Protein AF-A0A6A8LRV0-F1 (afdb_monomer)

Solvent-accessible surface area (backbone atoms only — not comparable to full-atom values): 7424 Å² total; per-residue (Å²): 135,80,84,52,70,65,58,52,45,57,37,42,76,73,60,32,41,46,81,47,73,45,75,57,95,90,42,74,43,58,25,42,36,38,37,16,36,48,94,85,66,46,78,45,34,36,34,39,36,41,78,58,84,36,50,89,86,38,46,97,68,22,34,58,75,48,70,46,84,89,35,54,82,96,56,30,33,60,48,66,33,74,47,59,98,85,54,85,72,82,42,78,49,80,29,62,34,60,68,56,43,53,53,48,41,71,78,40,55,95,75,30,65,42,24,35,39,36,16,36,84,53,88,76,79,87,125

Mean predicted aligned error: 5.38 Å

Nearest PDB structures (foldseek):
  4o7j-assembly1_A  TM=3.667E-01  e=8.608E-01  Prodigiosinella confusarubida
  1yf9-assembly1_B  TM=2.802E-01  e=4.550E-01  Leishmania major
  3dtd-assembly1_C-2  TM=3.599E-01  e=1.629E+00  Bartonella henselae
  5l7l-assembly1_A  TM=3.972E-01  e=4.517E+00  Dehalococcoides mccartyi BTF08

pLDDT: mean 86.77, std 11.86, range [34.5, 96.25]

Foldseek 3Di:
DDFDPVLVVLCVVLVQKDWDWDDDPNDTAIWIKGFWADLLRHTQWIWIWGPAFDCPVVPPVRIDTDTDPRRDPPTFGKDQQQDDSPDDAPEEDEAQAPVVQSVVCSVQSVPQRSYMYTYDPHDDPDD

Radius of gyration: 15.15 Å; Cα contacts (8 Å, |Δi|>4): 225; chain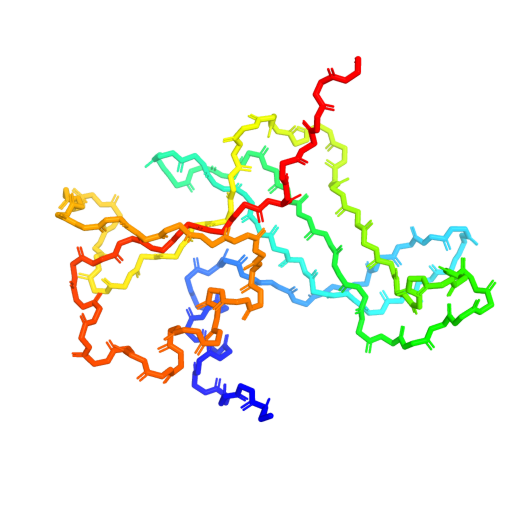s: 1; bounding box: 40×36×41 Å

Secondary structure (DSSP, 8-state):
-PPPHHHHHHHHHTTSEEEEEEEETTEEEEEEEEEEE-TTS-EEEEEEEESS--HHHHGGG-S-EEEPTTPPTT--EEEEES--TTSPPSEEEEESSHHHHHHHHHHHGGG-TTEEEEE--------

Structure (mmCIF, N/CA/C/O backbone):
data_AF-A0A6A8LRV0-F1
#
_entry.id   AF-A0A6A8LRV0-F1
#
loop_
_atom_site.group_PDB
_atom_site.id
_atom_site.type_symbol
_atom_site.label_atom_id
_atom_site.label_alt_id
_atom_site.label_comp_id
_atom_site.label_asym_id
_atom_site.label_entity_id
_atom_site.label_seq_id
_atom_site.pdbx_PDB_ins_code
_atom_site.Cartn_x
_atom_site.Cartn_y
_atom_site.Cartn_z
_atom_site.occupancy
_atom_site.B_iso_or_equiv
_atom_site.auth_seq_id
_atom_site.auth_comp_id
_atom_site.auth_asym_id
_atom_site.auth_atom_id
_atom_site.pdbx_PDB_model_num
ATOM 1 N N . ARG A 1 1 ? -11.004 -14.236 -6.721 1.00 58.00 1 ARG A N 1
ATOM 2 C CA . ARG A 1 1 ? -9.652 -14.855 -6.732 1.00 58.00 1 ARG A CA 1
ATOM 3 C C . ARG A 1 1 ? -8.867 -14.282 -5.559 1.00 58.00 1 ARG A C 1
ATOM 5 O O . ARG A 1 1 ? -9.111 -13.131 -5.226 1.00 58.00 1 ARG A O 1
ATOM 12 N N . LYS A 1 2 ? -8.024 -15.077 -4.895 1.00 83.94 2 LYS A N 1
ATOM 13 C CA . LYS A 1 2 ? -7.131 -14.598 -3.823 1.00 83.94 2 LYS A CA 1
ATOM 14 C C . LYS A 1 2 ? -5.782 -14.225 -4.447 1.00 83.94 2 LYS A C 1
ATOM 16 O O . LYS A 1 2 ? -5.421 -14.837 -5.448 1.00 83.94 2 LYS A O 1
ATOM 21 N N . LEU A 1 3 ? -5.084 -13.243 -3.881 1.00 91.56 3 LEU A N 1
ATOM 22 C CA . LEU A 1 3 ? -3.699 -12.938 -4.256 1.00 91.56 3 LEU A CA 1
ATOM 23 C C . LEU A 1 3 ? -2.789 -14.100 -3.840 1.00 91.56 3 LEU A C 1
ATOM 25 O O . LEU A 1 3 ? -3.041 -14.736 -2.811 1.00 91.56 3 LEU A O 1
ATOM 29 N N . SER A 1 4 ? -1.764 -14.387 -4.640 1.00 95.31 4 SER A N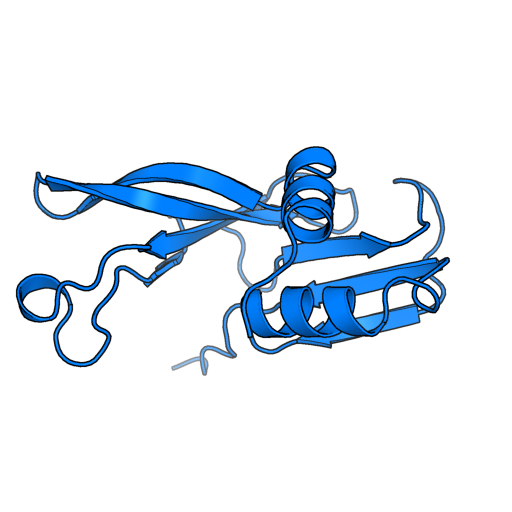 1
ATOM 30 C CA . SER A 1 4 ? -0.765 -15.397 -4.303 1.00 95.31 4 SER A CA 1
ATOM 31 C C . SER A 1 4 ? 0.100 -14.938 -3.127 1.00 95.31 4 SER A C 1
ATOM 33 O O . SER A 1 4 ? 0.297 -13.741 -2.907 1.00 95.31 4 SER A O 1
ATOM 35 N N . GLN A 1 5 ? 0.659 -15.892 -2.375 1.00 94.81 5 GLN A N 1
ATOM 36 C CA . GLN A 1 5 ? 1.592 -15.559 -1.296 1.00 94.81 5 GLN A CA 1
ATOM 37 C C . GLN A 1 5 ? 2.834 -14.840 -1.835 1.00 94.81 5 GLN A C 1
ATOM 39 O O . GLN A 1 5 ? 3.332 -13.934 -1.180 1.00 94.81 5 GLN A O 1
ATOM 44 N N . THR A 1 6 ? 3.291 -15.199 -3.038 1.00 95.19 6 THR A N 1
ATOM 45 C CA . THR A 1 6 ? 4.395 -14.517 -3.723 1.00 95.19 6 THR A CA 1
ATOM 46 C C . THR A 1 6 ? 4.083 -13.040 -3.916 1.00 95.19 6 THR A C 1
ATOM 48 O O . THR A 1 6 ? 4.824 -12.211 -3.414 1.00 95.19 6 THR A O 1
ATOM 51 N N . THR A 1 7 ? 2.938 -12.699 -4.512 1.00 95.31 7 THR A N 1
ATOM 52 C CA . THR A 1 7 ? 2.555 -11.292 -4.693 1.00 95.31 7 THR A CA 1
ATOM 53 C C . THR A 1 7 ? 2.384 -10.558 -3.368 1.00 95.31 7 THR A C 1
ATOM 55 O O . THR A 1 7 ? 2.747 -9.393 -3.265 1.00 95.31 7 THR A O 1
ATOM 58 N N . ILE A 1 8 ? 1.871 -11.212 -2.326 1.00 94.75 8 ILE A N 1
ATOM 59 C CA . ILE A 1 8 ? 1.818 -10.595 -0.994 1.00 94.75 8 ILE A CA 1
ATOM 60 C C . ILE A 1 8 ? 3.237 -10.297 -0.480 1.00 94.75 8 ILE A C 1
ATOM 62 O O . ILE A 1 8 ? 3.484 -9.193 0.004 1.00 94.75 8 ILE A O 1
ATOM 66 N N . ASN A 1 9 ? 4.159 -11.252 -0.614 1.00 96.06 9 ASN A N 1
ATOM 67 C CA . ASN A 1 9 ? 5.547 -11.106 -0.181 1.00 96.06 9 ASN A CA 1
ATOM 68 C C . ASN A 1 9 ? 6.278 -10.015 -0.969 1.00 96.06 9 ASN A C 1
ATOM 70 O O . ASN A 1 9 ? 6.915 -9.182 -0.344 1.00 96.06 9 ASN A O 1
ATOM 74 N N . ASP A 1 10 ? 6.097 -9.922 -2.288 1.00 95.19 10 ASP A N 1
ATOM 75 C CA . ASP A 1 10 ? 6.737 -8.886 -3.114 1.00 95.19 10 ASP A CA 1
ATOM 76 C C . ASP A 1 10 ? 6.417 -7.468 -2.590 1.00 95.19 10 ASP A C 1
ATOM 78 O O . ASP A 1 10 ? 7.290 -6.604 -2.470 1.00 95.19 10 ASP A O 1
ATOM 82 N N . PHE A 1 11 ? 5.154 -7.225 -2.216 1.00 94.81 11 PHE A N 1
ATOM 83 C CA . PHE A 1 11 ? 4.711 -5.942 -1.658 1.00 94.81 11 PHE A CA 1
ATOM 84 C C . PHE A 1 11 ? 5.174 -5.719 -0.210 1.00 94.81 11 PHE A C 1
ATOM 86 O O . PHE A 1 11 ? 5.385 -4.567 0.188 1.00 94.81 11 PHE A O 1
ATOM 93 N N . LEU A 1 12 ? 5.306 -6.786 0.585 1.00 95.06 12 LEU A N 1
ATOM 94 C CA . LEU A 1 12 ? 5.874 -6.726 1.936 1.00 95.06 12 LEU A CA 1
ATOM 95 C C . LEU A 1 12 ? 7.374 -6.407 1.886 1.00 95.06 12 LEU A C 1
ATOM 97 O O . LEU A 1 12 ? 7.826 -5.518 2.605 1.00 95.06 12 LEU A O 1
ATOM 101 N N . ASP A 1 13 ? 8.118 -7.074 1.005 1.00 94.06 13 ASP A N 1
ATOM 102 C CA . ASP A 1 13 ? 9.572 -6.963 0.862 1.00 94.06 13 ASP A CA 1
ATOM 103 C C . ASP A 1 13 ? 9.983 -5.574 0.367 1.00 94.06 13 ASP A C 1
ATOM 105 O O . ASP A 1 13 ? 10.945 -4.986 0.862 1.00 94.06 13 ASP A O 1
ATOM 109 N N . GLN A 1 14 ? 9.203 -4.982 -0.542 1.00 91.38 14 GLN A N 1
ATOM 110 C CA . GLN A 1 14 ? 9.396 -3.588 -0.948 1.00 91.38 14 GLN A CA 1
ATOM 111 C C . GLN A 1 14 ? 8.918 -2.577 0.114 1.00 91.38 14 GLN A C 1
ATOM 113 O O . GLN A 1 14 ? 9.134 -1.371 -0.012 1.00 91.38 14 GLN A O 1
ATOM 118 N N . GLY A 1 15 ? 8.262 -3.042 1.178 1.00 91.56 15 GLY A N 1
ATOM 119 C CA . GLY A 1 15 ? 7.780 -2.190 2.258 1.00 91.56 15 GLY A CA 1
ATOM 120 C C . GLY A 1 15 ? 6.615 -1.291 1.852 1.00 91.56 15 GLY A C 1
ATOM 121 O O . GLY A 1 15 ? 6.470 -0.182 2.370 1.00 91.56 15 GLY A O 1
ATOM 122 N N . VAL A 1 16 ? 5.787 -1.752 0.917 1.00 92.19 16 VAL A N 1
ATOM 123 C CA . VAL A 1 16 ? 4.603 -1.032 0.432 1.00 92.19 16 VAL A CA 1
ATOM 124 C C . VAL A 1 16 ? 3.393 -1.330 1.318 1.00 92.19 16 VAL A C 1
ATOM 126 O O . VAL A 1 16 ? 2.593 -0.433 1.607 1.00 92.19 16 VAL A O 1
ATOM 129 N N . ILE A 1 17 ? 3.287 -2.572 1.801 1.00 94.94 17 ILE A N 1
ATOM 130 C CA . ILE A 1 17 ? 2.234 -3.017 2.719 1.00 94.94 17 ILE A CA 1
ATOM 131 C C . ILE A 1 17 ? 2.815 -3.576 4.017 1.00 94.94 17 ILE A C 1
ATOM 133 O O . ILE A 1 17 ? 3.936 -4.068 4.034 1.00 94.94 17 ILE A O 1
ATOM 137 N N . TYR A 1 18 ? 2.037 -3.523 5.100 1.00 95.19 18 TYR A N 1
ATOM 138 C CA . TYR A 1 18 ? 2.360 -4.143 6.389 1.00 95.19 18 TYR A CA 1
ATOM 139 C C . TYR A 1 18 ? 1.097 -4.643 7.081 1.00 95.19 18 TYR A C 1
ATOM 141 O O . TYR A 1 18 ? 0.027 -4.056 6.928 1.00 95.19 18 TYR A O 1
ATOM 149 N N . GLN A 1 19 ? 1.223 -5.675 7.909 1.00 94.62 19 GLN A N 1
ATOM 150 C CA . GLN A 1 19 ? 0.165 -6.065 8.837 1.00 94.62 19 GLN A CA 1
ATOM 151 C C . GLN A 1 19 ? 0.353 -5.353 10.180 1.00 94.62 19 GLN A C 1
ATOM 153 O O . GLN A 1 19 ? 1.459 -5.305 10.715 1.00 94.62 19 GLN A O 1
ATOM 158 N N . ALA A 1 20 ? -0.730 -4.822 10.744 1.00 95.31 20 ALA A N 1
ATOM 159 C CA . ALA A 1 20 ? -0.726 -4.185 12.059 1.00 95.31 20 ALA A CA 1
ATOM 160 C C . ALA A 1 20 ? -2.064 -4.391 12.781 1.00 95.31 20 ALA A C 1
ATOM 162 O O . ALA A 1 20 ? -3.017 -4.917 12.211 1.00 95.31 20 ALA A O 1
ATOM 163 N N . ASN A 1 21 ? -2.146 -3.931 14.031 1.00 95.06 21 ASN A N 1
ATOM 164 C CA . ASN A 1 21 ? -3.416 -3.742 14.728 1.00 95.06 21 ASN A CA 1
ATOM 165 C C . ASN A 1 21 ? -3.719 -2.246 14.828 1.00 95.06 21 ASN A C 1
ATOM 167 O O . ASN A 1 21 ? -2.864 -1.466 15.246 1.00 95.06 21 ASN A O 1
ATOM 171 N N . TYR A 1 22 ? -4.939 -1.849 14.478 1.00 93.62 22 TYR A N 1
ATOM 172 C CA . TYR A 1 22 ? -5.394 -0.465 14.562 1.00 93.62 22 TYR A CA 1
ATOM 173 C C . TYR A 1 22 ? -6.468 -0.324 15.636 1.00 93.62 22 TYR A C 1
ATOM 175 O O . TYR A 1 22 ? -7.385 -1.141 15.712 1.00 93.62 22 TYR A O 1
ATOM 183 N N . LYS A 1 23 ? -6.355 0.715 16.470 1.00 92.19 23 LYS A N 1
ATOM 184 C CA . LYS A 1 23 ? -7.317 0.998 17.538 1.00 92.19 23 LYS A CA 1
ATOM 185 C C . LYS A 1 23 ? -8.393 1.957 17.034 1.00 92.19 23 LYS A C 1
ATOM 187 O O . LYS A 1 23 ? -8.086 3.097 16.699 1.00 92.19 23 LYS A O 1
ATOM 192 N N . THR A 1 24 ? -9.646 1.513 17.013 1.00 85.44 24 THR A N 1
ATOM 193 C CA . THR A 1 24 ? -10.823 2.364 16.762 1.00 85.44 24 THR A CA 1
ATOM 194 C C . THR A 1 24 ? -11.805 2.182 17.914 1.00 85.44 24 THR A C 1
ATOM 196 O O . THR A 1 24 ? -12.191 1.054 18.212 1.00 85.44 24 THR A O 1
ATOM 199 N N . ASP A 1 25 ? -12.169 3.282 18.576 1.00 86.06 25 ASP A N 1
ATOM 200 C CA . ASP A 1 25 ? -13.127 3.319 19.694 1.00 86.06 25 ASP A CA 1
ATOM 201 C C . ASP A 1 25 ? -12.779 2.349 20.831 1.00 86.06 25 ASP A C 1
ATOM 203 O O . ASP A 1 25 ? -13.601 1.581 21.318 1.00 86.06 25 ASP A O 1
ATOM 207 N N . GLY A 1 26 ? -11.504 2.335 21.231 1.00 89.06 26 GLY A N 1
ATOM 208 C CA . GLY A 1 26 ? -11.029 1.470 22.314 1.00 89.06 26 GLY A CA 1
ATOM 209 C C . GLY A 1 26 ? -10.665 0.045 21.886 1.00 89.06 26 GLY A C 1
ATOM 210 O O . GLY A 1 26 ? -9.892 -0.601 22.590 1.00 89.06 26 GLY A O 1
ATOM 211 N N . VAL A 1 27 ? -11.128 -0.414 20.721 1.00 90.31 27 VAL A N 1
ATOM 212 C CA . VAL A 1 27 ? -10.962 -1.796 20.245 1.00 90.31 27 VAL A CA 1
ATOM 213 C C . VAL A 1 27 ? -9.837 -1.892 19.217 1.00 90.31 27 VAL A C 1
ATOM 215 O O . VAL A 1 27 ? -9.785 -1.105 18.272 1.00 90.31 27 VAL A O 1
ATOM 218 N N . TYR A 1 28 ? -8.947 -2.872 19.389 1.00 93.56 28 TYR A N 1
ATOM 219 C CA . TYR A 1 28 ? -7.922 -3.214 18.402 1.00 93.56 28 TYR A CA 1
ATOM 220 C C . TYR A 1 28 ? -8.454 -4.231 17.395 1.00 93.56 28 TYR A C 1
ATOM 222 O O . TYR A 1 28 ? -9.028 -5.250 17.778 1.00 93.56 28 TYR A O 1
ATOM 230 N N . GLU A 1 29 ? -8.197 -3.998 16.113 1.00 94.31 29 GLU A N 1
ATOM 231 C CA . GLU A 1 29 ? -8.487 -4.959 15.050 1.00 94.31 29 GLU A CA 1
ATOM 232 C C . GLU A 1 29 ? -7.322 -5.075 14.062 1.00 94.31 29 GLU A C 1
ATOM 234 O O . GLU A 1 29 ? -6.586 -4.101 13.869 1.00 94.31 29 GLU A O 1
ATOM 239 N N . PRO A 1 30 ? -7.146 -6.243 13.423 1.00 95.94 30 PRO A N 1
ATOM 240 C CA . PRO A 1 30 ? -6.110 -6.418 12.423 1.00 95.94 30 PRO A CA 1
ATOM 241 C C . PRO A 1 30 ? -6.422 -5.600 11.168 1.00 95.94 30 PRO A C 1
ATOM 243 O O . PRO A 1 30 ? -7.528 -5.641 10.622 1.00 95.94 30 PRO A O 1
ATOM 246 N N . VAL A 1 31 ? -5.406 -4.899 10.681 1.00 95.62 31 VAL A N 1
ATOM 247 C CA . VAL A 1 31 ? -5.458 -4.094 9.465 1.00 95.62 31 VAL A CA 1
ATOM 248 C C . VAL A 1 31 ? -4.264 -4.389 8.569 1.00 95.62 31 VAL A C 1
ATOM 250 O O . VAL A 1 31 ? -3.194 -4.793 9.032 1.00 95.62 31 VAL A O 1
ATOM 253 N N . ILE A 1 32 ? -4.443 -4.109 7.284 1.00 95.12 32 ILE A N 1
ATOM 254 C CA . ILE A 1 32 ? -3.345 -3.886 6.353 1.00 95.12 32 ILE A CA 1
ATOM 255 C C . ILE A 1 32 ? -3.065 -2.387 6.307 1.00 95.12 32 ILE A C 1
ATOM 257 O O . ILE A 1 32 ? -3.972 -1.582 6.088 1.00 95.12 32 ILE A O 1
ATOM 261 N N . VAL A 1 33 ? -1.811 -2.018 6.531 1.00 95.00 33 VAL A N 1
ATOM 262 C CA . VAL A 1 33 ? -1.282 -0.669 6.343 1.00 95.00 33 VAL A CA 1
ATOM 263 C C . VAL A 1 33 ? -0.701 -0.594 4.942 1.00 95.00 33 VAL A C 1
ATOM 265 O O . VAL A 1 33 ? 0.145 -1.404 4.584 1.00 95.00 33 VAL A O 1
ATOM 268 N N . PHE A 1 34 ? -1.113 0.403 4.176 1.00 93.88 34 PHE A N 1
ATOM 269 C CA . PHE A 1 34 ? -0.535 0.752 2.889 1.00 93.88 34 PHE A CA 1
ATOM 270 C C . PHE A 1 34 ? 0.239 2.058 3.036 1.00 93.88 34 PHE A C 1
ATOM 272 O O . PHE A 1 34 ? -0.358 3.085 3.369 1.00 93.88 34 PHE A O 1
ATOM 279 N N . LYS A 1 35 ? 1.555 2.030 2.821 1.00 92.94 35 LYS A N 1
ATOM 280 C CA . LYS A 1 35 ? 2.402 3.221 2.940 1.00 92.94 35 LYS A CA 1
ATOM 281 C C . LYS A 1 35 ? 2.252 4.128 1.724 1.00 92.94 35 LYS A C 1
ATOM 283 O O . LYS A 1 35 ? 2.196 3.662 0.590 1.00 92.94 35 LYS A O 1
ATOM 288 N N . HIS A 1 36 ? 2.220 5.433 1.975 1.00 90.62 36 HIS A N 1
ATOM 289 C CA . HIS A 1 36 ? 2.311 6.454 0.935 1.00 90.62 36 HIS A CA 1
ATOM 290 C C . HIS A 1 36 ? 3.742 6.950 0.896 1.00 90.62 36 HIS A C 1
ATOM 292 O O . HIS A 1 36 ? 4.276 7.368 1.928 1.00 90.62 36 HIS A O 1
ATOM 298 N N . ASN A 1 37 ? 4.349 6.897 -0.281 1.00 85.94 37 ASN A N 1
ATOM 299 C CA . ASN A 1 37 ? 5.722 7.329 -0.482 1.00 85.94 37 ASN A CA 1
ATOM 300 C C . ASN A 1 37 ? 5.752 8.447 -1.524 1.00 85.94 37 ASN A C 1
ATOM 302 O O . ASN A 1 37 ? 4.964 8.438 -2.472 1.00 85.94 37 ASN A O 1
ATOM 306 N N . ASP A 1 38 ? 6.646 9.414 -1.335 1.00 83.19 38 ASP A N 1
ATOM 307 C CA . ASP A 1 38 ? 6.942 10.398 -2.370 1.00 83.19 38 ASP A CA 1
ATOM 308 C C . ASP A 1 38 ? 7.854 9.815 -3.461 1.00 83.19 38 ASP A C 1
ATOM 310 O O . ASP A 1 38 ? 8.184 8.625 -3.467 1.00 83.19 38 ASP A O 1
ATOM 314 N N . MET A 1 39 ? 8.215 10.652 -4.435 1.00 75.38 39 MET A N 1
ATOM 315 C CA . MET A 1 39 ? 9.022 10.234 -5.583 1.00 75.38 39 MET A CA 1
ATOM 316 C C . MET A 1 39 ? 10.437 9.793 -5.190 1.00 75.38 39 MET A C 1
ATOM 318 O O . MET A 1 39 ? 11.022 8.983 -5.907 1.00 75.38 39 MET A O 1
ATOM 322 N N . ASP A 1 40 ? 10.927 10.240 -4.030 1.00 77.88 40 ASP A N 1
ATOM 323 C CA . ASP A 1 40 ? 12.221 9.864 -3.455 1.00 77.88 40 ASP A CA 1
ATOM 324 C C . ASP A 1 40 ? 12.104 8.628 -2.543 1.00 77.88 40 ASP A C 1
ATOM 326 O O . ASP A 1 40 ? 13.018 8.293 -1.791 1.00 77.88 40 ASP A O 1
ATOM 330 N N . SER A 1 41 ? 10.964 7.928 -2.597 1.00 76.50 41 SER A N 1
ATOM 331 C CA . SER A 1 41 ? 10.639 6.768 -1.759 1.00 76.50 41 SER A CA 1
ATOM 332 C C . SER A 1 41 ? 10.595 7.068 -0.255 1.00 76.50 41 SER A C 1
ATOM 334 O O . SER A 1 41 ? 10.637 6.149 0.567 1.00 76.50 41 SER A O 1
ATOM 336 N N . LYS A 1 42 ? 10.464 8.339 0.142 1.00 86.50 42 LYS A N 1
ATOM 337 C CA . LYS A 1 42 ? 10.304 8.713 1.546 1.00 86.50 42 LYS A CA 1
ATOM 338 C C . LYS A 1 42 ? 8.851 8.527 1.959 1.00 86.50 42 LYS A C 1
ATOM 340 O O . LYS A 1 42 ? 7.931 8.959 1.267 1.00 86.50 42 LYS A O 1
ATOM 345 N N . ASN A 1 43 ? 8.633 7.917 3.123 1.00 89.31 43 ASN A N 1
ATOM 346 C CA . ASN A 1 43 ? 7.288 7.783 3.663 1.00 89.31 43 ASN A CA 1
ATOM 347 C C . ASN A 1 43 ? 6.701 9.161 4.010 1.00 89.31 43 ASN A C 1
ATOM 349 O O . ASN A 1 43 ? 7.292 9.935 4.764 1.00 89.31 43 ASN A O 1
ATOM 353 N N . VAL A 1 44 ? 5.524 9.444 3.460 1.00 90.75 44 VAL A N 1
ATOM 354 C CA . VAL A 1 44 ? 4.796 10.712 3.625 1.00 90.75 44 VAL A CA 1
ATOM 355 C C . VAL A 1 44 ? 3.365 10.511 4.116 1.00 90.75 44 VAL A C 1
ATOM 357 O O . VAL A 1 44 ? 2.591 11.465 4.181 1.00 90.75 44 VAL A O 1
ATOM 360 N N . GLY A 1 45 ? 3.000 9.278 4.455 1.00 91.88 45 GLY A N 1
ATOM 361 C CA . GLY A 1 45 ? 1.665 8.936 4.915 1.00 91.88 45 GLY A CA 1
ATOM 362 C C . GLY A 1 45 ? 1.397 7.440 4.900 1.00 91.88 45 GLY A C 1
ATOM 363 O O . GLY A 1 45 ? 2.264 6.622 4.573 1.00 91.88 45 GLY A O 1
ATOM 364 N N . ALA A 1 46 ? 0.168 7.087 5.258 1.00 92.38 46 ALA A N 1
ATOM 365 C CA . ALA A 1 46 ? -0.344 5.736 5.107 1.00 92.38 46 ALA A CA 1
ATOM 366 C C . ALA A 1 46 ? -1.874 5.712 5.106 1.00 92.38 46 ALA A C 1
ATOM 368 O O . ALA A 1 46 ? -2.548 6.618 5.599 1.00 92.38 46 ALA A O 1
ATOM 369 N N . SER A 1 47 ? -2.436 4.618 4.612 1.00 91.81 47 SER A N 1
ATOM 370 C CA . SER A 1 47 ? -3.844 4.266 4.781 1.00 91.81 47 SER A CA 1
ATOM 371 C C . SER A 1 47 ? -3.982 2.880 5.383 1.00 91.81 47 SER A C 1
ATOM 373 O O . SER A 1 47 ? -3.143 2.017 5.153 1.00 91.81 47 SER A O 1
ATOM 375 N N . VAL A 1 48 ? -5.050 2.656 6.141 1.00 93.06 48 VAL A N 1
ATOM 376 C CA . VAL A 1 48 ? -5.350 1.373 6.780 1.00 93.06 48 VAL A CA 1
ATOM 377 C C . VAL A 1 48 ? -6.650 0.795 6.244 1.00 93.06 48 VAL A C 1
ATOM 379 O O . VAL A 1 48 ? -7.618 1.530 6.032 1.00 93.06 48 VAL A O 1
ATOM 382 N N . GLN A 1 49 ? -6.660 -0.522 6.056 1.00 93.00 49 GLN A N 1
ATOM 383 C CA . GLN A 1 49 ? -7.814 -1.306 5.629 1.00 93.00 49 GLN A CA 1
ATOM 384 C C . GLN A 1 49 ? -8.011 -2.490 6.578 1.00 93.00 49 GLN A C 1
ATOM 386 O O . GLN A 1 49 ? -7.107 -3.305 6.760 1.00 93.00 49 GLN A O 1
ATOM 391 N N . GLY A 1 50 ? -9.196 -2.599 7.171 1.00 93.56 50 GLY A N 1
ATOM 392 C CA . GLY A 1 50 ? -9.576 -3.722 8.024 1.00 93.56 50 GLY A CA 1
ATOM 393 C C . GLY A 1 50 ? -9.688 -5.023 7.244 1.00 93.56 50 GLY A C 1
ATOM 394 O O . GLY A 1 50 ? -10.117 -5.025 6.089 1.00 93.56 50 GLY A O 1
ATOM 395 N N . THR A 1 51 ? -9.332 -6.131 7.895 1.00 92.25 51 THR A N 1
ATOM 396 C CA . THR A 1 51 ? -9.421 -7.487 7.321 1.00 92.25 51 THR A CA 1
ATOM 397 C C . THR A 1 51 ? -10.594 -8.302 7.865 1.00 92.25 51 THR A C 1
ATOM 399 O O . THR A 1 51 ? -10.869 -9.395 7.370 1.00 92.25 51 THR A O 1
ATOM 402 N N . ARG A 1 52 ? -11.308 -7.786 8.873 1.00 91.56 52 ARG A N 1
ATOM 403 C CA . ARG A 1 52 ? -12.460 -8.444 9.503 1.00 91.56 52 ARG A CA 1
ATOM 404 C C . ARG A 1 52 ? -13.726 -7.637 9.264 1.00 91.56 52 ARG A C 1
ATOM 406 O O . ARG A 1 52 ? -13.736 -6.435 9.506 1.00 91.56 52 ARG A O 1
ATOM 413 N N . LEU A 1 53 ? -14.768 -8.316 8.786 1.00 92.44 53 LEU A N 1
ATOM 414 C CA . LEU A 1 53 ? -16.070 -7.702 8.553 1.00 92.44 53 LEU A CA 1
ATOM 415 C C . LEU A 1 53 ? -16.735 -7.402 9.899 1.00 92.44 53 LEU A C 1
ATOM 417 O O . LEU A 1 53 ? -16.920 -8.305 10.713 1.00 92.44 53 LEU A O 1
ATOM 421 N N . ASP A 1 54 ? -17.127 -6.151 10.099 1.00 92.31 54 ASP A N 1
ATOM 422 C CA . ASP A 1 54 ? -17.885 -5.681 11.250 1.00 92.31 54 ASP A CA 1
ATOM 423 C C . ASP A 1 54 ? -18.910 -4.622 10.815 1.00 92.31 54 ASP A C 1
ATOM 425 O O . ASP A 1 54 ? -18.700 -3.409 10.893 1.00 92.31 54 ASP A O 1
ATOM 429 N N . ASN A 1 55 ? -20.065 -5.101 10.351 1.00 93.62 55 ASN A N 1
ATOM 430 C CA . ASN A 1 55 ? -21.174 -4.239 9.938 1.00 93.62 55 ASN A CA 1
ATOM 431 C C . ASN A 1 55 ? -21.775 -3.445 11.109 1.00 93.62 55 ASN A C 1
ATOM 433 O O . ASN A 1 55 ? -22.405 -2.417 10.874 1.00 93.62 55 ASN A O 1
ATOM 437 N N . LYS A 1 56 ? -21.592 -3.894 12.362 1.00 91.69 56 LYS A N 1
ATOM 438 C CA . LYS A 1 56 ? -22.098 -3.167 13.535 1.00 91.69 56 LYS A CA 1
ATOM 439 C C . LYS A 1 56 ? -21.290 -1.892 13.765 1.00 91.69 56 LYS A C 1
ATOM 441 O O . LYS A 1 56 ? -21.880 -0.856 14.048 1.00 91.69 56 LYS A O 1
ATOM 446 N N . ARG A 1 57 ? -19.961 -1.957 13.617 1.00 90.38 57 ARG A N 1
ATOM 447 C CA . ARG A 1 57 ? -19.059 -0.804 13.795 1.00 90.38 57 ARG A CA 1
ATOM 448 C C . ARG A 1 57 ? -18.938 0.071 12.546 1.00 90.38 57 ARG A C 1
ATOM 450 O O . ARG A 1 57 ? -18.783 1.280 12.676 1.00 90.38 57 ARG A O 1
ATOM 457 N N . TYR A 1 58 ? -19.026 -0.510 11.346 1.00 91.00 58 TYR A N 1
ATOM 458 C CA . TYR A 1 58 ? -18.721 0.191 10.086 1.00 91.00 58 TYR A CA 1
ATOM 459 C C . TYR A 1 58 ? -19.904 0.331 9.116 1.00 91.00 58 TYR A C 1
ATOM 461 O O . TYR A 1 58 ? -19.737 0.827 7.996 1.00 91.00 58 TYR A O 1
ATOM 469 N N . GLY A 1 59 ? -21.107 -0.080 9.527 1.00 90.38 59 GLY A N 1
ATOM 470 C CA . GLY A 1 59 ? -22.328 0.041 8.732 1.00 90.38 59 GLY A CA 1
ATOM 471 C C . GLY A 1 59 ? -22.179 -0.589 7.346 1.00 90.38 59 GLY A C 1
ATOM 472 O O . GLY A 1 59 ? -21.628 -1.678 7.201 1.00 90.38 59 GLY A O 1
ATOM 473 N N . LYS A 1 60 ? -22.619 0.134 6.307 1.00 89.25 60 LYS A N 1
ATOM 474 C CA . LYS A 1 60 ? -22.564 -0.321 4.904 1.00 89.25 60 LYS A CA 1
ATOM 475 C C . LYS A 1 60 ? -21.152 -0.592 4.372 1.00 89.25 60 LYS A C 1
ATOM 477 O O . LYS A 1 60 ? -21.010 -1.283 3.371 1.00 89.25 60 LYS A O 1
ATOM 482 N N . HIS A 1 61 ? -20.122 -0.015 4.993 1.00 83.81 61 HIS A N 1
ATOM 483 C CA . HIS A 1 61 ? -18.739 -0.183 4.549 1.00 83.81 61 HIS A CA 1
ATOM 484 C C . HIS A 1 61 ? -18.107 -1.466 5.090 1.00 83.81 61 HIS A C 1
ATOM 486 O O . HIS A 1 61 ? -17.136 -1.940 4.508 1.00 83.81 61 HIS A O 1
ATOM 492 N N . GLY A 1 62 ? -18.635 -2.016 6.189 1.00 91.88 62 GLY A N 1
ATOM 493 C CA . GLY A 1 62 ? -18.246 -3.308 6.759 1.00 91.88 62 GLY A CA 1
ATOM 494 C C . GLY A 1 62 ? -16.832 -3.401 7.344 1.00 91.88 62 GLY A C 1
ATOM 495 O O . GLY A 1 62 ? -16.563 -4.321 8.104 1.00 91.88 62 GLY A O 1
ATOM 496 N N . TYR A 1 63 ? -15.931 -2.465 7.050 1.00 91.94 63 TYR A N 1
ATOM 497 C CA . TYR A 1 63 ? -14.528 -2.509 7.461 1.00 91.94 63 TYR A CA 1
ATOM 498 C C . TYR A 1 63 ? -14.013 -1.114 7.813 1.00 91.94 63 TYR A C 1
ATOM 500 O O . TYR A 1 63 ? -14.459 -0.114 7.242 1.00 91.94 63 TYR A O 1
ATOM 508 N N . VAL A 1 64 ? -12.992 -1.042 8.673 1.00 91.62 64 VAL A N 1
ATOM 509 C CA . VAL A 1 64 ? -12.229 0.198 8.838 1.00 91.62 64 VAL A CA 1
ATOM 510 C C . VAL A 1 64 ? -11.505 0.542 7.534 1.00 91.62 64 VAL A C 1
ATOM 512 O O . VAL A 1 64 ? -10.776 -0.278 6.979 1.00 91.62 64 VAL A O 1
ATOM 515 N N . LYS A 1 65 ? -11.687 1.773 7.052 1.00 89.44 65 LYS A N 1
ATOM 516 C CA . LYS A 1 65 ? -10.930 2.353 5.937 1.00 89.44 65 LYS A CA 1
ATOM 517 C C . LYS A 1 65 ? -10.589 3.796 6.286 1.00 89.44 65 LYS A C 1
ATOM 519 O O . LYS A 1 65 ? -11.480 4.641 6.354 1.00 89.44 65 LYS A O 1
ATOM 524 N N . LYS A 1 66 ? -9.316 4.080 6.572 1.00 88.75 66 LYS A N 1
ATOM 525 C CA . LYS A 1 66 ? -8.867 5.410 7.028 1.00 88.75 66 LYS A CA 1
ATOM 526 C C . LYS A 1 66 ? -7.526 5.792 6.411 1.00 88.75 66 LYS A C 1
ATOM 528 O O . LYS A 1 66 ? -6.690 4.935 6.150 1.00 88.75 66 LYS A O 1
ATOM 533 N N . ILE A 1 67 ? -7.312 7.091 6.226 1.00 87.94 67 ILE A N 1
ATOM 534 C CA . ILE A 1 67 ? -5.987 7.673 5.984 1.00 87.94 67 ILE A CA 1
ATOM 535 C C . ILE A 1 67 ? -5.426 8.077 7.350 1.00 87.94 67 ILE A C 1
ATOM 537 O O . ILE A 1 67 ? -6.152 8.648 8.166 1.00 87.94 67 ILE A O 1
ATOM 541 N N . ILE A 1 68 ? -4.166 7.746 7.620 1.00 89.12 68 ILE A N 1
ATOM 542 C CA . ILE A 1 68 ? -3.498 8.093 8.876 1.00 89.12 68 ILE A CA 1
ATOM 543 C C . ILE A 1 68 ? -3.343 9.623 8.963 1.00 89.12 68 ILE A C 1
ATOM 545 O O . ILE A 1 68 ? -2.993 10.248 7.955 1.00 89.12 68 ILE A O 1
ATOM 549 N N . PRO A 1 69 ? -3.596 10.250 10.131 1.00 84.31 69 PRO A N 1
ATOM 550 C CA . PRO A 1 69 ? -3.396 11.687 10.314 1.00 84.31 69 PRO A CA 1
ATOM 551 C C . PRO A 1 69 ? -2.000 12.151 9.884 1.00 84.31 69 PRO A C 1
ATOM 553 O O . PRO A 1 69 ? -1.036 11.396 9.981 1.00 84.31 69 PRO A O 1
ATOM 556 N N . ASN A 1 70 ? -1.893 13.401 9.428 1.00 84.00 70 ASN A N 1
ATOM 557 C CA . ASN A 1 70 ? -0.655 14.009 8.916 1.00 84.00 70 ASN A CA 1
ATOM 558 C C . ASN A 1 70 ? -0.067 13.354 7.650 1.00 84.00 70 ASN A C 1
ATOM 560 O O . ASN A 1 70 ? 1.061 13.667 7.272 1.00 84.00 70 ASN A O 1
ATOM 564 N N . SER A 1 71 ? -0.821 12.489 6.962 1.00 83.69 71 SER A N 1
ATOM 565 C CA . SER A 1 71 ? -0.450 12.037 5.616 1.00 83.69 71 SER A CA 1
ATOM 566 C C . SER A 1 71 ? -0.540 13.200 4.624 1.00 83.69 71 SER A C 1
ATOM 568 O O . SER A 1 71 ? -1.531 13.936 4.623 1.00 83.69 71 SER A O 1
ATOM 570 N N . LYS A 1 72 ? 0.467 13.362 3.760 1.00 82.88 72 LYS A N 1
ATOM 571 C CA . LYS A 1 72 ? 0.437 14.376 2.698 1.00 82.88 72 LYS A CA 1
ATOM 572 C C . LYS A 1 72 ? -0.688 14.077 1.703 1.00 82.88 72 LYS A C 1
ATOM 574 O O . LYS A 1 72 ? -0.841 12.947 1.243 1.00 82.88 72 LYS A O 1
ATOM 579 N N . SER A 1 73 ? -1.446 15.108 1.335 1.00 74.31 73 SER A N 1
ATOM 580 C CA . SER A 1 73 ? -2.418 15.022 0.244 1.00 74.31 73 SER A CA 1
ATOM 581 C C . SER A 1 73 ? -1.713 14.799 -1.098 1.00 74.31 73 SER A C 1
ATOM 583 O O . SER A 1 73 ? -0.555 15.174 -1.271 1.00 74.31 73 SER A O 1
ATOM 585 N N . ASN A 1 74 ? -2.421 14.193 -2.055 1.00 76.38 74 ASN A N 1
ATOM 586 C CA . ASN A 1 74 ? -1.956 13.908 -3.422 1.00 76.38 74 ASN A CA 1
ATOM 587 C C . ASN A 1 74 ? -0.854 12.842 -3.558 1.00 76.38 74 ASN A C 1
ATOM 589 O O . ASN A 1 74 ? -0.400 12.599 -4.673 1.00 76.38 74 ASN A O 1
ATOM 593 N N . TYR A 1 75 ? -0.458 12.175 -2.471 1.00 80.00 75 TYR A N 1
ATOM 594 C CA . TYR A 1 75 ? 0.428 11.012 -2.534 1.00 80.00 75 TYR A CA 1
ATOM 595 C C . TYR A 1 75 ? -0.372 9.716 -2.434 1.00 80.00 75 TYR A C 1
ATOM 597 O O . TYR A 1 75 ? -1.333 9.608 -1.670 1.00 80.00 75 TYR A O 1
ATOM 605 N N . GLY A 1 76 ? 0.031 8.745 -3.246 1.00 83.06 76 GLY A N 1
ATOM 606 C CA . GLY A 1 76 ? -0.544 7.409 -3.291 1.00 83.06 76 GLY A CA 1
ATOM 607 C C . GLY A 1 76 ? 0.438 6.353 -2.804 1.00 83.06 76 GLY A C 1
ATOM 608 O O . GLY A 1 76 ? 1.509 6.643 -2.268 1.00 83.06 76 GLY A O 1
ATOM 609 N N . ILE A 1 77 ? 0.050 5.105 -3.004 1.00 90.69 77 ILE A N 1
ATOM 610 C CA . ILE A 1 77 ? 0.886 3.938 -2.751 1.00 90.69 77 ILE A CA 1
ATOM 611 C C . ILE A 1 77 ? 1.632 3.635 -4.037 1.00 90.69 77 ILE A C 1
ATOM 613 O O . ILE A 1 77 ? 1.012 3.551 -5.095 1.00 90.69 77 ILE A O 1
ATOM 617 N N . THR A 1 78 ? 2.939 3.434 -3.936 1.00 90.94 78 THR A N 1
ATOM 618 C CA . THR A 1 78 ? 3.801 3.203 -5.093 1.00 90.94 78 THR A CA 1
ATOM 619 C C . THR A 1 78 ? 4.454 1.837 -4.975 1.00 90.94 78 THR A C 1
ATOM 621 O O . THR A 1 78 ? 5.033 1.536 -3.933 1.00 90.94 78 THR A O 1
ATOM 624 N N . PHE A 1 79 ? 4.384 1.041 -6.042 1.00 92.00 79 PHE A N 1
ATOM 625 C CA . PHE A 1 79 ? 5.126 -0.207 -6.186 1.00 92.00 79 PHE A CA 1
ATOM 626 C C . PHE A 1 79 ? 6.009 -0.159 -7.439 1.00 92.00 79 PHE A C 1
ATOM 628 O O . PHE A 1 79 ? 5.540 0.132 -8.539 1.00 92.00 79 PHE A O 1
ATOM 635 N N . ASN A 1 80 ? 7.296 -0.436 -7.274 1.00 90.50 80 ASN A N 1
ATOM 636 C CA . ASN A 1 80 ? 8.311 -0.433 -8.320 1.00 90.50 80 ASN A CA 1
ATOM 637 C C . ASN A 1 80 ? 8.555 -1.873 -8.790 1.00 90.50 80 ASN A C 1
ATOM 639 O O . ASN A 1 80 ? 9.154 -2.668 -8.070 1.00 90.50 80 ASN A O 1
ATOM 643 N N . SER A 1 81 ? 8.094 -2.218 -9.990 1.00 89.75 81 SER A N 1
ATOM 644 C CA . SER A 1 81 ? 8.295 -3.543 -10.578 1.00 89.75 81 SER A CA 1
ATOM 645 C C . SER A 1 81 ? 9.507 -3.515 -11.508 1.00 89.75 81 SER A C 1
ATOM 647 O O . SER A 1 81 ? 9.532 -2.740 -12.463 1.00 89.75 81 SER A O 1
ATOM 649 N N . GLY A 1 82 ? 10.532 -4.318 -11.204 1.00 82.50 82 GLY A N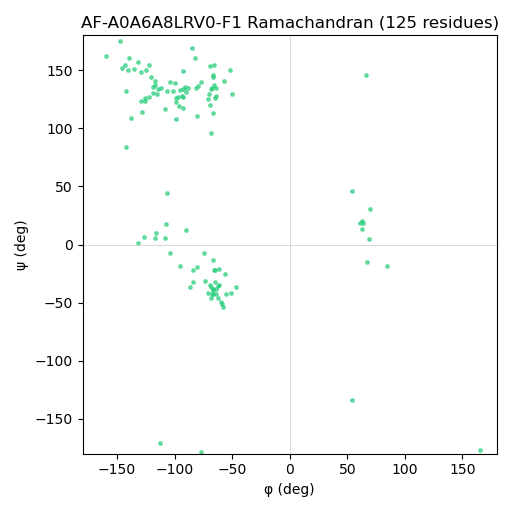 1
ATOM 650 C CA . GLY A 1 82 ? 11.770 -4.357 -11.996 1.00 82.50 82 GLY A CA 1
ATOM 651 C C . GLY A 1 82 ? 12.554 -3.036 -12.019 1.00 82.50 82 GLY A C 1
ATOM 652 O O . GLY A 1 82 ? 13.343 -2.796 -12.922 1.00 82.50 82 GLY A O 1
ATOM 653 N N . LEU A 1 83 ? 12.319 -2.151 -11.045 1.00 76.25 83 LEU A N 1
ATOM 654 C CA . LEU A 1 83 ? 12.979 -0.849 -10.924 1.00 76.25 83 LEU A CA 1
ATOM 655 C C . LEU A 1 83 ? 13.755 -0.782 -9.611 1.00 76.25 83 LEU A C 1
ATOM 657 O O . LEU A 1 83 ? 13.220 -1.127 -8.553 1.00 76.25 83 LEU A O 1
ATOM 661 N N . LYS A 1 84 ? 14.989 -0.278 -9.653 1.00 69.75 84 LYS A N 1
ATOM 662 C CA . LYS A 1 84 ? 15.725 0.125 -8.450 1.00 69.75 84 LYS A CA 1
ATOM 66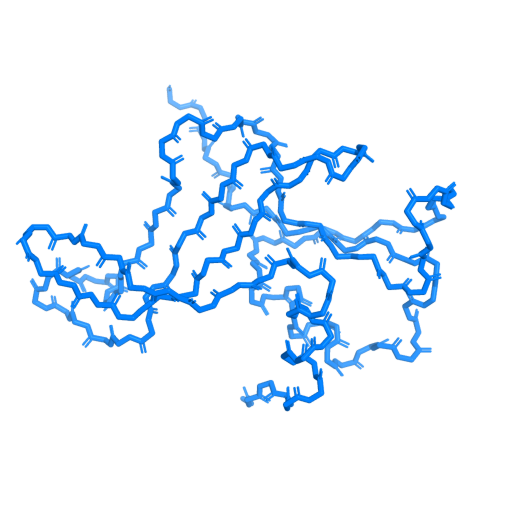3 C C . LYS A 1 84 ? 15.306 1.533 -8.027 1.00 69.75 84 LYS A C 1
ATOM 665 O O . LYS A 1 84 ? 14.745 2.296 -8.810 1.00 69.75 84 LYS A O 1
ATOM 670 N N . ALA A 1 85 ? 15.570 1.887 -6.768 1.00 59.16 85 ALA A N 1
ATOM 671 C CA . ALA A 1 85 ? 15.119 3.148 -6.165 1.00 59.16 85 ALA A CA 1
ATOM 672 C C . ALA A 1 85 ? 15.569 4.411 -6.930 1.00 59.16 85 ALA A C 1
ATOM 674 O O . ALA A 1 85 ? 14.911 5.443 -6.850 1.00 59.16 85 ALA A O 1
ATOM 675 N N . ASN A 1 86 ? 16.667 4.317 -7.679 1.00 63.28 86 ASN A N 1
ATOM 676 C CA . ASN A 1 86 ? 17.285 5.386 -8.459 1.00 63.28 86 ASN A CA 1
ATOM 677 C C . ASN A 1 86 ? 17.119 5.231 -9.983 1.00 63.28 86 ASN A C 1
ATOM 679 O O . ASN A 1 86 ? 17.690 6.027 -10.726 1.00 63.28 86 ASN A O 1
ATOM 683 N N . ASP A 1 87 ? 16.358 4.240 -10.454 1.00 69.44 87 ASP A N 1
ATOM 684 C CA . ASP A 1 87 ? 16.107 4.064 -11.884 1.00 69.44 87 ASP A CA 1
ATOM 685 C C . ASP A 1 87 ? 15.016 5.027 -12.371 1.00 69.44 87 ASP A C 1
ATOM 687 O O . ASP A 1 87 ? 13.954 5.184 -11.754 1.00 69.44 87 ASP A O 1
ATOM 691 N N . THR A 1 88 ? 15.243 5.651 -13.528 1.00 66.06 88 THR A N 1
ATOM 692 C CA . THR A 1 88 ? 14.229 6.475 -14.189 1.00 66.06 88 THR A CA 1
ATOM 693 C C . THR A 1 88 ? 13.112 5.568 -14.711 1.00 66.06 88 THR A C 1
ATOM 695 O O . THR A 1 88 ? 13.337 4.656 -15.504 1.00 66.06 88 THR A O 1
ATOM 698 N N . THR A 1 89 ? 11.885 5.791 -14.242 1.00 68.88 89 THR A N 1
ATOM 699 C CA . THR A 1 89 ? 10.716 5.003 -14.653 1.00 68.88 89 THR A CA 1
ATOM 700 C C . THR A 1 89 ? 10.335 5.319 -16.101 1.00 68.88 89 THR A C 1
ATOM 702 O O . THR A 1 89 ? 10.122 6.481 -16.434 1.00 68.88 89 THR A O 1
ATOM 705 N N . HIS A 1 90 ? 10.156 4.291 -16.935 1.00 75.69 90 HIS A N 1
ATOM 706 C CA . HIS A 1 90 ? 9.731 4.459 -18.333 1.00 75.69 90 HIS A CA 1
ATOM 707 C C . HIS A 1 90 ? 8.212 4.309 -18.517 1.00 75.69 90 HIS A C 1
ATOM 709 O O . HIS A 1 90 ? 7.656 4.772 -19.512 1.00 75.69 90 HIS A O 1
ATOM 715 N N . LYS A 1 91 ? 7.520 3.688 -17.549 1.00 89.06 91 LYS A N 1
ATOM 716 C CA . LYS A 1 91 ? 6.071 3.459 -17.584 1.00 89.06 91 LYS A CA 1
ATOM 717 C C . LYS A 1 91 ? 5.434 3.617 -16.206 1.00 89.06 91 LYS A C 1
ATOM 719 O O 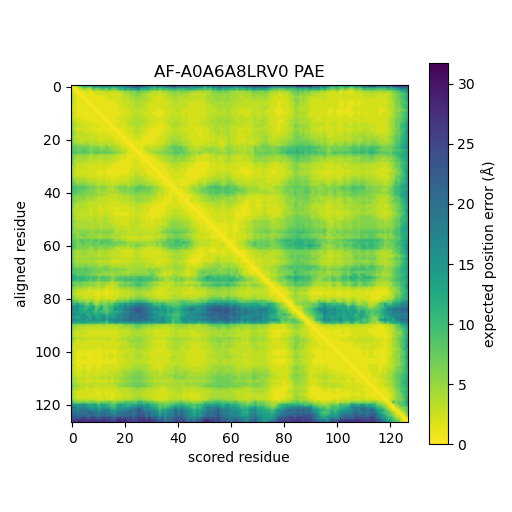. LYS A 1 91 ? 5.890 3.018 -15.236 1.00 89.06 91 LYS A O 1
ATOM 724 N N . ME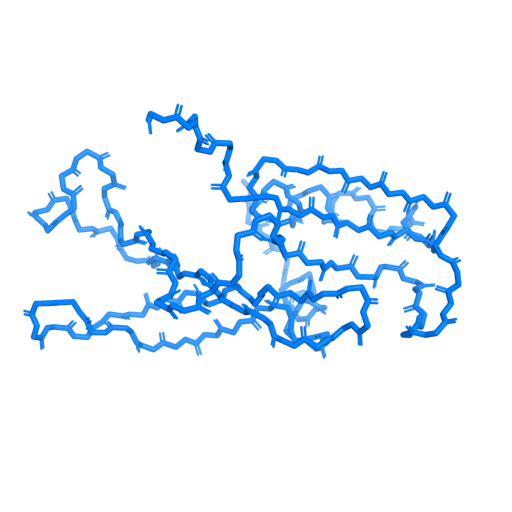T A 1 92 ? 4.341 4.375 -16.140 1.00 90.44 92 MET A N 1
ATOM 725 C CA . MET A 1 92 ? 3.504 4.509 -14.944 1.00 90.44 92 MET A CA 1
ATOM 726 C C . MET A 1 92 ? 2.100 3.970 -15.213 1.00 90.44 92 MET A C 1
ATOM 728 O O . MET A 1 92 ? 1.531 4.230 -16.272 1.00 90.44 92 MET A O 1
ATOM 732 N N . VAL A 1 93 ? 1.541 3.227 -14.257 1.00 93.25 93 VAL A N 1
ATOM 733 C CA . VAL A 1 93 ? 0.158 2.730 -14.311 1.00 93.25 93 VAL A CA 1
ATOM 734 C C . VAL A 1 93 ? -0.567 3.153 -13.040 1.00 93.25 93 VAL A C 1
ATOM 736 O O . VAL A 1 93 ? -0.086 2.880 -11.940 1.00 93.25 93 VAL A O 1
ATOM 739 N N . PHE A 1 94 ? -1.710 3.818 -13.197 1.00 92.25 94 PHE A N 1
ATOM 740 C CA . PHE A 1 94 ? -2.490 4.374 -12.094 1.00 92.25 94 PHE A CA 1
ATOM 741 C C . PHE A 1 94 ? -3.728 3.524 -11.804 1.00 92.25 94 PHE A C 1
ATOM 743 O O . PHE A 1 94 ? -4.402 3.068 -12.727 1.00 92.25 94 PHE A O 1
ATOM 750 N N . PHE A 1 95 ? -4.034 3.348 -10.521 1.00 93.00 95 PHE A N 1
ATOM 751 C CA . PHE A 1 95 ? -5.159 2.556 -10.026 1.00 93.00 95 PHE A CA 1
ATOM 752 C C . PHE A 1 95 ? -5.987 3.363 -9.029 1.00 93.00 95 PHE A C 1
ATOM 754 O O . PHE A 1 95 ? -5.447 4.176 -8.277 1.00 93.00 95 PHE A O 1
ATOM 761 N N . GLU A 1 96 ? -7.293 3.107 -8.988 1.00 88.12 96 GLU A N 1
ATOM 762 C CA . GLU A 1 96 ? -8.197 3.765 -8.042 1.00 88.12 96 GLU A CA 1
ATOM 763 C C . GLU A 1 96 ? -7.939 3.327 -6.598 1.00 88.12 96 GLU A C 1
ATOM 765 O O . GLU A 1 96 ? -8.045 4.149 -5.683 1.00 88.12 96 GLU A O 1
ATOM 770 N N . ALA A 1 97 ? -7.599 2.048 -6.400 1.00 87.62 97 ALA A N 1
ATOM 771 C CA . ALA A 1 97 ? -7.353 1.474 -5.090 1.00 87.62 97 ALA A CA 1
ATOM 772 C C . ALA A 1 97 ? -6.157 0.498 -5.075 1.00 87.62 97 ALA A C 1
ATOM 774 O O . ALA A 1 97 ? -5.763 -0.064 -6.103 1.00 87.62 97 ALA A O 1
ATOM 775 N N . PRO A 1 98 ? -5.584 0.228 -3.886 1.00 90.25 98 PRO A N 1
ATOM 776 C CA . PRO A 1 98 ? -4.406 -0.631 -3.749 1.00 90.25 98 PRO A CA 1
ATOM 777 C C . PRO A 1 98 ? -4.690 -2.079 -4.146 1.00 90.25 98 PRO A C 1
ATOM 779 O O . PRO A 1 98 ? -3.817 -2.773 -4.659 1.00 90.25 98 PRO A O 1
ATOM 782 N N . ILE A 1 99 ? -5.921 -2.540 -3.917 1.00 89.94 99 ILE A N 1
ATOM 783 C CA . ILE A 1 99 ? -6.325 -3.905 -4.247 1.00 89.94 99 ILE A CA 1
ATOM 784 C C . ILE A 1 99 ? -6.398 -4.128 -5.760 1.00 89.94 99 ILE A C 1
ATOM 786 O O . ILE A 1 99 ? -6.024 -5.205 -6.226 1.00 89.94 99 ILE A O 1
ATOM 790 N N . ASP A 1 100 ? -6.800 -3.112 -6.526 1.00 92.75 100 ASP A N 1
ATOM 791 C CA . ASP A 1 100 ? -6.830 -3.171 -7.989 1.00 92.75 100 ASP A CA 1
ATOM 792 C C . ASP A 1 100 ? -5.405 -3.244 -8.535 1.00 92.75 100 ASP A C 1
ATOM 794 O O . ASP A 1 100 ? -5.106 -4.081 -9.384 1.00 92.75 100 ASP A O 1
ATOM 798 N N . MET A 1 101 ? -4.500 -2.442 -7.965 1.00 95.00 101 MET A N 1
ATOM 799 C CA . MET A 1 101 ? -3.070 -2.474 -8.274 1.00 95.00 101 MET A CA 1
ATOM 800 C C . MET A 1 101 ? -2.455 -3.853 -8.006 1.00 95.00 101 MET A C 1
ATOM 802 O O . MET A 1 101 ? -1.798 -4.412 -8.883 1.00 95.00 101 MET A O 1
ATOM 806 N N . MET A 1 102 ? -2.673 -4.422 -6.816 1.00 94.88 102 MET A N 1
ATOM 807 C CA . MET A 1 102 ? -2.141 -5.745 -6.466 1.00 94.88 102 MET A CA 1
ATOM 808 C C . MET A 1 102 ? -2.737 -6.849 -7.348 1.00 94.88 102 MET A C 1
ATOM 810 O O . MET A 1 102 ? -2.025 -7.758 -7.769 1.00 94.88 102 MET A O 1
ATOM 814 N N . SER A 1 103 ? -4.030 -6.753 -7.673 1.00 95.00 103 SER A N 1
ATOM 815 C CA . SER A 1 10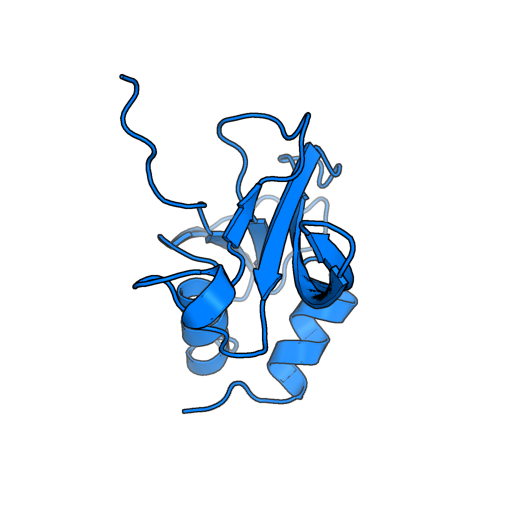3 ? -4.705 -7.707 -8.562 1.00 95.00 103 SER A CA 1
ATOM 816 C C . SER A 1 103 ? -4.175 -7.622 -9.992 1.00 95.00 103 SER A C 1
ATOM 818 O O . SER A 1 103 ? -3.987 -8.644 -10.647 1.00 95.00 103 SER A O 1
ATOM 820 N N . TYR A 1 104 ? -3.899 -6.412 -10.480 1.00 95.94 104 TYR A N 1
ATOM 821 C CA . TYR A 1 104 ? -3.278 -6.204 -11.780 1.00 95.94 104 TYR A CA 1
ATOM 822 C C . TYR A 1 104 ? -1.839 -6.726 -11.811 1.00 95.94 104 TYR A C 1
ATOM 824 O O . TYR A 1 104 ? -1.456 -7.375 -12.785 1.00 95.94 104 TYR A O 1
ATOM 832 N N . TYR A 1 105 ? -1.062 -6.484 -10.750 1.00 96.25 105 TYR A N 1
ATOM 833 C CA . TYR A 1 105 ? 0.298 -7.003 -10.622 1.00 96.25 105 TYR A CA 1
ATOM 834 C C . TYR A 1 105 ? 0.325 -8.534 -10.670 1.00 96.25 105 TYR A C 1
ATOM 836 O O . TYR A 1 105 ? 1.053 -9.091 -11.486 1.00 96.25 105 TYR A O 1
ATOM 844 N N . GLU A 1 106 ? -0.520 -9.212 -9.886 1.00 95.81 106 GLU A N 1
ATOM 845 C CA . GLU A 1 106 ? -0.636 -10.681 -9.886 1.00 95.81 106 GLU A CA 1
ATOM 846 C C . GLU A 1 106 ? -0.817 -11.241 -11.306 1.00 95.81 106 GLU A C 1
ATOM 848 O O . GLU A 1 106 ? -0.200 -12.238 -11.671 1.00 95.81 106 GLU A O 1
ATOM 853 N N . LEU A 1 107 ? -1.635 -10.575 -12.126 1.00 95.56 107 LEU A N 1
ATOM 854 C CA . LEU A 1 107 ? -1.954 -11.023 -13.481 1.00 95.56 107 LEU A CA 1
ATOM 855 C C . LEU A 1 107 ? -0.886 -10.676 -14.528 1.00 95.56 107 LEU A C 1
ATOM 857 O O . LEU A 1 107 ? -0.900 -11.263 -15.608 1.00 95.56 107 LEU A O 1
ATOM 861 N N . ASN A 1 108 ? -0.009 -9.704 -14.259 1.00 95.12 108 ASN A N 1
ATOM 862 C CA . ASN A 1 108 ? 0.852 -9.108 -15.286 1.00 95.12 108 ASN A CA 1
ATOM 863 C C . ASN A 1 108 ? 2.331 -8.998 -14.903 1.00 95.12 108 ASN A C 1
ATOM 865 O O . ASN A 1 108 ? 3.091 -8.487 -15.720 1.00 95.12 108 ASN A O 1
ATOM 869 N N . LYS A 1 109 ? 2.754 -9.449 -13.715 1.00 93.00 109 LYS A N 1
ATOM 870 C CA . LYS A 1 109 ? 4.112 -9.256 -13.166 1.00 93.00 109 LYS A CA 1
ATOM 871 C C . LYS A 1 109 ? 5.258 -9.545 -14.144 1.00 93.00 109 LYS A C 1
ATOM 873 O O . LYS A 1 109 ? 6.199 -8.761 -14.196 1.00 93.00 109 LYS A O 1
ATOM 878 N N . ASP A 1 110 ? 5.123 -10.549 -15.009 1.00 92.69 110 ASP A N 1
ATOM 879 C CA . ASP A 1 110 ? 6.136 -10.911 -16.019 1.00 92.69 110 ASP A CA 1
ATOM 880 C C . ASP A 1 110 ? 6.333 -9.850 -17.126 1.00 92.69 110 ASP A C 1
ATOM 882 O O . ASP A 1 110 ? 7.288 -9.907 -17.894 1.00 92.69 110 ASP A O 1
ATOM 886 N N . LYS A 1 111 ? 5.419 -8.878 -17.238 1.00 92.38 111 LYS A N 1
ATOM 887 C CA . LYS A 1 111 ? 5.414 -7.796 -18.241 1.00 92.38 111 LYS A CA 1
ATOM 888 C C . LYS A 1 111 ? 5.572 -6.407 -17.618 1.00 92.38 111 LYS A C 1
ATOM 890 O O . LYS A 1 111 ? 5.327 -5.403 -18.291 1.00 92.38 111 LYS A O 1
ATOM 895 N N . LEU A 1 112 ? 5.891 -6.341 -16.327 1.00 93.19 112 LEU A N 1
ATOM 896 C CA . LEU A 1 112 ? 5.969 -5.092 -15.566 1.00 93.19 112 LEU A CA 1
ATOM 897 C C . LEU A 1 112 ? 7.404 -4.691 -15.231 1.00 93.19 112 LEU A C 1
ATOM 899 O O . LEU A 1 112 ? 7.595 -3.859 -14.350 1.00 93.19 112 LEU A O 1
ATOM 903 N N . ASP A 1 113 ? 8.403 -5.244 -15.914 1.00 90.62 113 ASP A N 1
ATOM 904 C CA . ASP A 1 113 ? 9.775 -4.750 -15.800 1.00 90.62 113 ASP A CA 1
ATOM 905 C C . ASP A 1 113 ? 9.843 -3.253 -16.160 1.00 90.62 113 ASP A C 1
ATOM 907 O O . ASP A 1 113 ? 9.113 -2.771 -17.035 1.00 90.62 113 ASP A O 1
ATOM 911 N N . GLY A 1 114 ? 10.645 -2.483 -15.424 1.00 90.38 114 GLY A N 1
ATOM 912 C CA . GLY A 1 114 ? 10.756 -1.036 -15.621 1.00 90.38 114 GLY A CA 1
ATOM 913 C C . GLY A 1 114 ? 9.477 -0.214 -15.354 1.00 90.38 114 GLY A C 1
ATOM 914 O O . GLY A 1 114 ? 9.373 0.922 -15.834 1.00 90.38 114 GLY A O 1
ATOM 915 N N . THR A 1 115 ? 8.485 -0.757 -14.631 1.00 91.94 115 THR A N 1
ATOM 916 C CA . THR A 1 115 ? 7.160 -0.131 -14.452 1.00 91.94 115 THR A CA 1
ATOM 917 C C . THR A 1 115 ? 6.890 0.283 -13.006 1.00 91.94 115 THR A C 1
ATOM 919 O O . THR A 1 115 ? 7.040 -0.502 -12.070 1.00 91.94 115 THR A O 1
ATOM 922 N N . ARG A 1 116 ? 6.387 1.507 -12.823 1.00 91.12 116 ARG A N 1
ATOM 923 C CA . ARG A 1 116 ? 5.869 1.996 -11.541 1.00 91.12 116 ARG A CA 1
ATOM 924 C C . ARG A 1 116 ? 4.350 1.892 -11.505 1.00 91.12 116 ARG A C 1
ATOM 926 O O . ARG A 1 116 ? 3.650 2.473 -12.334 1.00 91.12 116 ARG A O 1
ATOM 933 N N . LEU A 1 117 ? 3.839 1.169 -10.523 1.00 93.31 117 LEU A N 1
ATOM 934 C CA . LEU A 1 117 ? 2.418 1.091 -10.224 1.00 93.31 117 LEU A CA 1
ATOM 935 C C . LEU A 1 117 ? 2.086 2.105 -9.132 1.00 93.31 117 LEU A C 1
ATOM 937 O O . LEU A 1 117 ? 2.798 2.186 -8.132 1.00 93.31 117 LEU A O 1
ATOM 941 N N . VAL A 1 118 ? 1.019 2.874 -9.323 1.00 91.06 118 VAL A N 1
ATOM 942 C CA . VAL A 1 118 ? 0.583 3.904 -8.379 1.00 91.06 118 VAL A CA 1
ATOM 943 C C . VAL A 1 118 ? -0.892 3.704 -8.067 1.00 91.06 118 VAL A C 1
ATOM 945 O O . VAL A 1 118 ? -1.743 3.8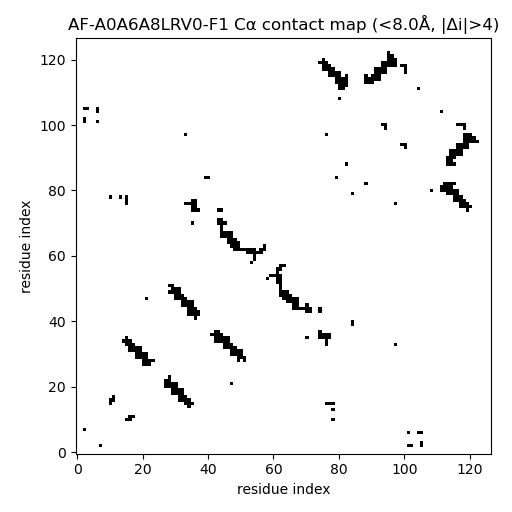80 -8.935 1.00 91.06 118 VAL A O 1
ATOM 948 N N . ALA A 1 119 ? -1.217 3.358 -6.827 1.00 91.00 119 ALA A N 1
ATOM 949 C CA . ALA A 1 119 ? -2.595 3.320 -6.359 1.00 91.00 119 ALA A CA 1
ATOM 950 C C . ALA A 1 119 ? -2.948 4.605 -5.614 1.00 91.00 119 ALA A C 1
ATOM 952 O O . ALA A 1 119 ? -2.274 5.009 -4.662 1.00 91.00 119 ALA A O 1
ATOM 953 N N . MET A 1 120 ? -4.038 5.230 -6.034 1.00 83.88 120 MET A N 1
ATOM 954 C CA . MET A 1 120 ? -4.633 6.366 -5.350 1.00 83.88 120 MET A CA 1
ATOM 955 C C . MET A 1 120 ? -5.567 5.869 -4.238 1.00 83.88 120 MET A C 1
ATOM 957 O O . MET A 1 120 ? -5.843 4.679 -4.112 1.00 83.88 120 MET A O 1
ATOM 961 N N . ASN A 1 121 ? -6.020 6.774 -3.373 1.00 68.38 121 ASN A N 1
ATOM 962 C CA . ASN A 1 121 ? -6.971 6.458 -2.301 1.00 68.38 121 ASN A CA 1
ATOM 963 C C . ASN A 1 121 ? -8.368 7.004 -2.623 1.00 68.38 121 ASN A C 1
ATOM 965 O O . ASN A 1 121 ? -9.025 7.595 -1.763 1.00 68.38 121 ASN A O 1
ATOM 969 N N . GLY A 1 122 ? -8.800 6.810 -3.875 1.00 59.09 122 GLY A N 1
ATOM 970 C CA . GLY A 1 122 ? -9.970 7.469 -4.454 1.00 59.09 122 GLY A CA 1
ATOM 971 C C . GLY A 1 122 ? -9.776 8.984 -4.594 1.00 59.09 122 GLY A C 1
ATOM 972 O O . GLY A 1 122 ? -9.115 9.635 -3.781 1.00 59.09 122 GLY A O 1
ATOM 973 N N . LEU A 1 123 ? -10.348 9.574 -5.640 1.00 50.47 123 LEU A N 1
ATOM 974 C CA . LEU A 1 123 ? -10.440 11.026 -5.742 1.00 50.47 123 LEU A CA 1
ATOM 975 C C . LEU A 1 123 ? -11.389 11.505 -4.632 1.00 50.47 123 LEU A C 1
ATOM 977 O O . LEU A 1 123 ? -12.578 11.198 -4.661 1.00 50.47 123 LEU A O 1
ATOM 981 N N . LYS A 1 124 ? -10.889 12.234 -3.630 1.00 52.88 124 LYS A N 1
ATOM 982 C CA . LYS A 1 124 ? -11.781 13.040 -2.793 1.00 52.88 124 LYS A CA 1
ATOM 983 C C . LYS A 1 124 ? -12.068 14.311 -3.570 1.00 52.88 124 LYS A C 1
ATOM 985 O O . LYS A 1 124 ? -11.156 15.114 -3.768 1.00 52.88 124 LYS A O 1
ATOM 990 N N . GLU A 1 125 ? -13.306 14.468 -4.031 1.00 42.94 125 GLU A N 1
ATOM 991 C CA . GLU A 1 125 ? -13.775 15.764 -4.511 1.00 42.94 125 GLU A CA 1
ATOM 992 C C . GLU A 1 125 ? -13.442 16.812 -3.446 1.00 42.94 125 GLU A C 1
ATOM 994 O O . GLU A 1 125 ? -13.681 16.609 -2.251 1.00 42.94 125 GLU A O 1
ATOM 999 N N . ARG A 1 126 ? -12.803 17.904 -3.868 1.00 45.19 126 ARG A N 1
ATOM 1000 C CA . ARG A 1 126 ? -12.625 19.071 -3.011 1.00 45.19 126 ARG A CA 1
ATOM 1001 C C . ARG A 1 126 ? -14.011 19.684 -2.821 1.00 45.19 126 ARG A C 1
ATOM 1003 O O . ARG A 1 126 ? -14.453 20.418 -3.696 1.00 45.19 126 ARG A O 1
ATOM 1010 N N . THR A 1 127 ? -14.6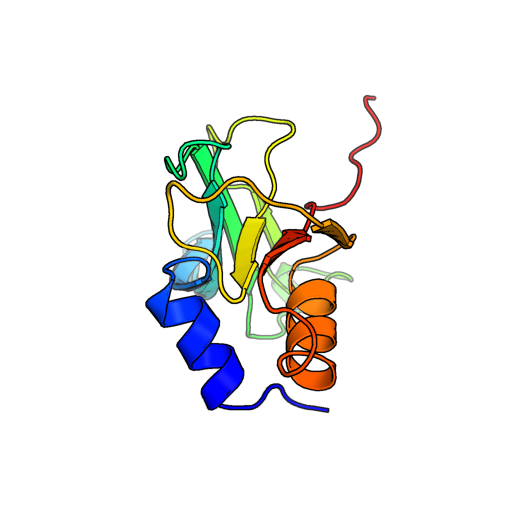87 19.344 -1.728 1.00 34.50 127 THR A N 1
ATOM 1011 C CA . THR A 1 127 ? -15.756 20.184 -1.166 1.00 34.50 127 THR A CA 1
ATOM 1012 C C . THR A 1 127 ? -15.165 21.449 -0.579 1.00 34.50 127 THR A C 1
ATOM 1014 O O . THR A 1 127 ? -14.151 21.313 0.148 1.00 34.50 127 THR A O 1
#

Sequence (127 aa):
RKLSQTTINDFLDQGVIYQANYKTDGVYEPVIVFKHNDMDSKNVGASVQGTRLDNKRYGKHGYVKKIIPNSKSNYGITFNSGLKANDTTHKMVFFEAPIDMMSYYELNKDKLDGTRLVAMNGLKERT

Organism: NCBI:txid1624